Protein AF-A0A392QCA2-F1 (afdb_monomer)

InterPro domains:
  IPR023214 HAD superfamily [G3DSA:3.40.50.1000] (4-68)
  IPR036412 HAD-like superfamily [SSF56784] (12-61)

Organism: NCBI:txid97028

pLDDT: mean 72.06, std 10.73, range [44.97, 84.62]

Sequence (74 aa):
MFLTVTIEMYQIIYKSAMAMAGTDVSDCIAVGDSLHHDIKGANAAGIQSIFITGGIHATELGLHSFGEVADSSS

Foldseek 3Di:
DDEFDDDWDDLVVVVVRCVVVVHDLVPYEFEEADCVIGVVSCVVNVHHYHHDCPDPCVVVVVNPDDDDDPDPDD

Structure (mmCIF, N/CA/C/O backbone):
data_AF-A0A392QCA2-F1
#
_entry.id   AF-A0A392QCA2-F1
#
loop_
_atom_site.group_PDB
_atom_site.id
_atom_site.type_symbol
_atom_site.label_atom_id
_atom_site.label_alt_id
_atom_site.label_comp_id
_atom_site.label_asym_id
_atom_site.label_entity_id
_atom_site.label_seq_id
_atom_site.pdbx_PDB_ins_code
_atom_site.Cartn_x
_atom_site.Cartn_y
_atom_site.Cartn_z
_atom_site.occupancy
_atom_site.B_iso_or_equiv
_atom_site.auth_seq_id
_atom_site.auth_comp_id
_atom_site.auth_asym_id
_atom_site.auth_atom_id
_atom_site.pdbx_PDB_model_num
ATOM 1 N N . MET A 1 1 ? -9.992 11.737 -1.176 1.00 48.03 1 MET A N 1
ATOM 2 C CA . MET A 1 1 ? -9.034 10.642 -1.416 1.00 48.03 1 MET A CA 1
ATOM 3 C C . MET A 1 1 ? -7.666 11.141 -0.995 1.00 48.03 1 MET A C 1
ATOM 5 O O . MET A 1 1 ? -7.079 11.943 -1.711 1.00 48.03 1 MET A O 1
ATOM 9 N N . PHE A 1 2 ? -7.234 10.789 0.216 1.00 45.28 2 PHE A N 1
ATOM 10 C CA . PHE A 1 2 ? -5.896 11.123 0.702 1.00 45.28 2 PHE A CA 1
ATOM 11 C C . PHE A 1 2 ? -4.962 9.972 0.323 1.00 45.28 2 PHE A C 1
ATOM 13 O O . PHE A 1 2 ? -5.185 8.825 0.697 1.00 45.28 2 PHE A O 1
ATOM 20 N N . LEU A 1 3 ? -3.954 10.280 -0.489 1.00 44.97 3 LEU A N 1
ATOM 21 C CA . LEU A 1 3 ? -2.903 9.351 -0.887 1.00 44.97 3 LEU A CA 1
ATOM 22 C C . LEU A 1 3 ? -1.843 9.343 0.223 1.00 44.97 3 LEU A C 1
ATOM 24 O O . LEU A 1 3 ? -1.170 10.354 0.417 1.00 44.97 3 LEU A O 1
ATOM 28 N N . THR A 1 4 ? -1.704 8.238 0.960 1.00 51.22 4 THR A N 1
ATOM 29 C CA . THR A 1 4 ? -0.654 8.082 1.982 1.00 51.22 4 THR A CA 1
ATOM 30 C C . THR A 1 4 ? 0.531 7.282 1.439 1.00 51.22 4 THR A C 1
ATOM 32 O O . THR A 1 4 ? 0.374 6.278 0.750 1.00 51.22 4 THR A O 1
ATOM 35 N N . VAL A 1 5 ? 1.716 7.799 1.774 1.00 49.28 5 VAL A N 1
ATOM 36 C CA . VAL A 1 5 ? 3.077 7.424 1.368 1.00 49.28 5 VAL A CA 1
ATOM 37 C C . VAL A 1 5 ? 3.529 6.062 1.917 1.00 49.28 5 VAL A C 1
ATOM 39 O O . VAL A 1 5 ? 3.243 5.708 3.059 1.00 49.28 5 VAL A O 1
ATOM 42 N N . THR A 1 6 ? 4.306 5.351 1.098 1.00 52.44 6 THR A N 1
ATOM 43 C CA . THR A 1 6 ? 5.050 4.111 1.373 1.00 52.44 6 THR A CA 1
ATOM 44 C C . THR A 1 6 ? 6.188 4.304 2.364 1.00 52.44 6 THR A C 1
ATOM 46 O O . THR A 1 6 ? 7.131 5.031 2.047 1.00 52.44 6 THR A O 1
ATOM 49 N N . ILE A 1 7 ? 6.170 3.606 3.508 1.00 47.72 7 ILE A N 1
ATOM 50 C CA . ILE A 1 7 ? 7.395 3.289 4.263 1.00 47.72 7 ILE A CA 1
ATOM 51 C C . ILE A 1 7 ? 7.256 1.915 4.957 1.00 47.72 7 ILE A C 1
ATOM 53 O O . ILE A 1 7 ? 6.243 1.602 5.579 1.00 47.72 7 ILE A O 1
ATOM 57 N N . GLU A 1 8 ? 8.317 1.127 4.814 1.00 54.22 8 GLU A N 1
ATOM 58 C CA . GLU A 1 8 ? 8.552 -0.289 5.121 1.00 54.22 8 GLU A CA 1
ATOM 59 C C . GLU A 1 8 ? 8.010 -0.918 6.433 1.00 54.22 8 GLU A C 1
ATOM 61 O O . GLU A 1 8 ? 8.107 -0.393 7.540 1.00 54.22 8 GLU A O 1
ATOM 66 N N . MET A 1 9 ? 7.599 -2.181 6.264 1.00 53.50 9 MET A N 1
ATOM 67 C CA . MET A 1 9 ? 7.627 -3.335 7.180 1.00 53.50 9 MET A CA 1
ATOM 68 C C . MET A 1 9 ? 6.752 -3.379 8.447 1.00 53.50 9 MET A C 1
ATOM 70 O O . MET A 1 9 ? 6.533 -4.482 8.953 1.00 53.50 9 MET A O 1
ATOM 74 N N 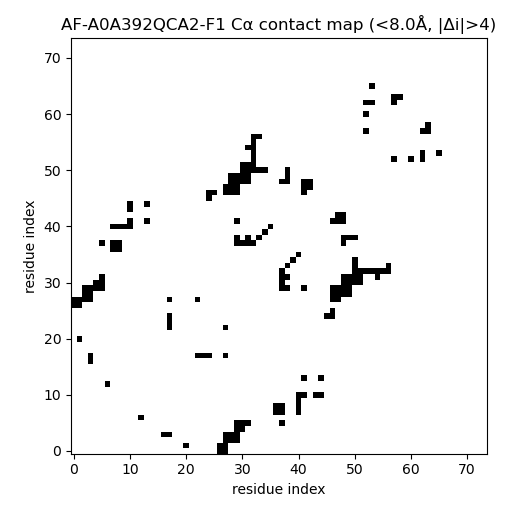. TYR A 1 10 ? 6.174 -2.278 8.946 1.00 62.41 10 TYR A N 1
ATOM 75 C CA . TYR A 1 10 ? 5.435 -2.338 10.222 1.00 62.41 10 TYR A CA 1
ATOM 76 C C . TYR A 1 10 ? 4.051 -1.682 10.221 1.00 62.41 10 TYR A C 1
ATOM 78 O O . TYR A 1 10 ? 3.884 -0.495 9.964 1.00 62.41 10 TYR A O 1
ATOM 86 N N . GLN A 1 11 ? 3.054 -2.463 10.657 1.00 66.94 11 GLN A N 1
ATOM 87 C CA . GLN A 1 11 ? 1.648 -2.085 10.890 1.00 66.94 11 GLN A CA 1
ATOM 88 C C . GLN A 1 11 ? 1.498 -0.781 11.702 1.00 66.94 11 GLN A C 1
ATOM 90 O O . GLN A 1 11 ? 0.532 -0.037 11.535 1.00 66.94 11 GLN A O 1
ATOM 95 N N . ILE A 1 12 ? 2.470 -0.492 12.573 1.00 74.38 12 ILE A N 1
ATOM 96 C CA . ILE A 1 12 ? 2.498 0.722 13.389 1.00 74.38 12 ILE A CA 1
ATOM 97 C C . ILE A 1 12 ? 2.662 1.993 12.551 1.00 74.38 12 ILE A C 1
ATOM 99 O O . ILE A 1 12 ? 2.079 3.015 12.889 1.00 74.38 12 ILE A O 1
ATOM 103 N N . ILE A 1 13 ? 3.372 1.916 11.426 1.00 75.19 13 ILE A N 1
ATOM 104 C CA . ILE A 1 13 ? 3.639 3.058 10.549 1.00 75.19 13 ILE A CA 1
ATOM 105 C C . ILE A 1 13 ? 2.361 3.475 9.833 1.00 75.19 13 ILE A C 1
ATOM 107 O O . ILE A 1 13 ? 2.039 4.658 9.811 1.00 75.19 13 ILE A O 1
ATOM 111 N N . TYR A 1 14 ? 1.579 2.511 9.34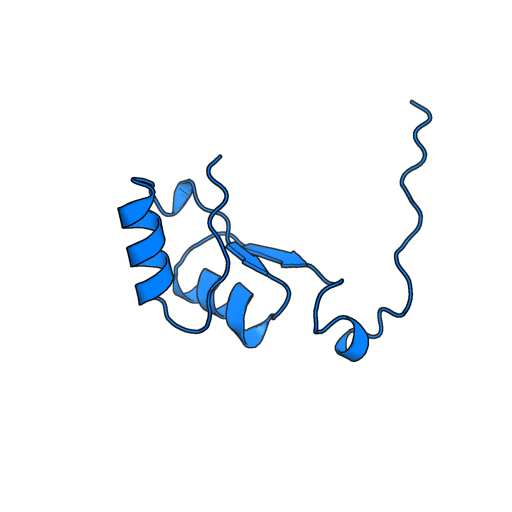3 1.00 72.81 14 TYR A N 1
ATOM 112 C CA . TYR A 1 14 ? 0.266 2.784 8.762 1.00 72.81 14 TYR A CA 1
ATOM 113 C C . TYR A 1 14 ? -0.656 3.481 9.768 1.00 72.81 14 TYR A C 1
ATOM 115 O O . TYR A 1 14 ? -1.271 4.494 9.445 1.00 72.81 14 TYR A O 1
ATOM 123 N N . LYS A 1 15 ? -0.700 2.999 11.018 1.00 76.50 15 LYS A N 1
ATOM 124 C CA . LYS A 1 15 ? -1.491 3.634 12.086 1.00 76.50 15 LYS A CA 1
ATOM 125 C C . LYS A 1 15 ? -1.016 5.052 12.394 1.00 76.50 15 LYS A C 1
ATOM 127 O O . LYS A 1 15 ? -1.843 5.947 12.534 1.00 76.50 15 LYS A O 1
ATOM 132 N N . SER A 1 16 ? 0.296 5.270 12.464 1.00 81.06 16 SER A N 1
ATOM 133 C CA . SER A 1 16 ? 0.872 6.602 12.663 1.00 81.06 16 SER A CA 1
ATOM 134 C C . SER A 1 16 ? 0.564 7.540 11.497 1.00 81.06 16 SER A C 1
ATOM 136 O O . SER A 1 16 ? 0.169 8.677 11.732 1.00 81.06 16 SER A O 1
ATOM 138 N N . ALA A 1 17 ? 0.683 7.074 10.253 1.00 75.62 17 ALA A N 1
ATOM 139 C CA . ALA A 1 17 ? 0.371 7.863 9.066 1.00 75.62 17 ALA A CA 1
ATOM 140 C C . ALA A 1 17 ? -1.109 8.269 9.022 1.00 75.62 17 ALA A C 1
ATOM 142 O O . ALA A 1 17 ? -1.411 9.440 8.805 1.00 75.62 17 ALA A O 1
ATOM 143 N N . MET A 1 18 ? -2.024 7.342 9.321 1.00 77.38 18 MET A N 1
ATOM 144 C CA . MET A 1 18 ? -3.461 7.628 9.408 1.00 77.38 18 MET A CA 1
ATOM 145 C C . MET A 1 18 ? -3.789 8.629 10.519 1.00 77.38 18 MET A C 1
ATOM 147 O O . MET A 1 18 ? -4.546 9.572 10.293 1.00 77.38 18 MET A O 1
ATOM 151 N N . ALA A 1 19 ? -3.163 8.485 11.692 1.00 81.44 19 ALA A N 1
ATOM 152 C CA . ALA A 1 19 ? -3.316 9.437 12.789 1.00 81.44 19 ALA A CA 1
ATOM 153 C C . ALA A 1 19 ? -2.808 10.842 12.420 1.00 81.44 19 ALA A C 1
ATOM 155 O O . ALA A 1 19 ? -3.457 11.829 12.758 1.00 81.44 19 ALA A O 1
ATOM 156 N N . MET A 1 20 ? -1.685 10.947 11.700 1.00 81.12 20 MET A N 1
ATOM 157 C CA . MET A 1 20 ? -1.162 12.232 11.215 1.00 81.12 20 MET A CA 1
ATOM 158 C C . MET A 1 20 ? -2.057 12.862 10.143 1.00 81.12 20 MET A C 1
ATOM 160 O O . MET A 1 20 ? -2.231 14.077 10.128 1.00 81.12 20 MET A O 1
ATOM 164 N N . ALA A 1 21 ? -2.622 12.045 9.254 1.00 77.19 21 ALA A N 1
ATOM 165 C CA . ALA A 1 21 ? -3.513 12.498 8.191 1.00 77.19 21 ALA A CA 1
ATOM 166 C C . ALA A 1 21 ? -4.959 12.744 8.670 1.00 77.19 21 ALA A C 1
ATOM 168 O O . ALA A 1 21 ? -5.750 13.316 7.925 1.00 77.19 21 ALA A O 1
ATOM 169 N N . GLY A 1 22 ? -5.311 12.334 9.896 1.00 81.56 22 GLY A N 1
ATOM 170 C CA . GLY A 1 22 ? -6.659 12.488 10.450 1.00 81.56 22 GLY A CA 1
ATOM 171 C C . GLY A 1 22 ? -7.717 11.693 9.682 1.00 81.56 22 GLY A C 1
ATOM 172 O O . GLY A 1 22 ? -8.831 12.176 9.498 1.00 81.56 22 GLY A O 1
ATOM 173 N N . THR A 1 23 ? -7.359 10.504 9.194 1.00 78.50 23 THR A N 1
ATOM 174 C CA . THR A 1 23 ? -8.188 9.694 8.289 1.00 78.50 23 THR A CA 1
ATOM 175 C C . THR A 1 23 ? -8.341 8.259 8.793 1.00 78.50 23 THR A C 1
ATOM 177 O O . THR A 1 23 ? -7.526 7.786 9.589 1.00 78.50 23 THR A O 1
ATOM 180 N N . ASP A 1 24 ? -9.395 7.576 8.345 1.00 80.56 24 ASP A N 1
ATO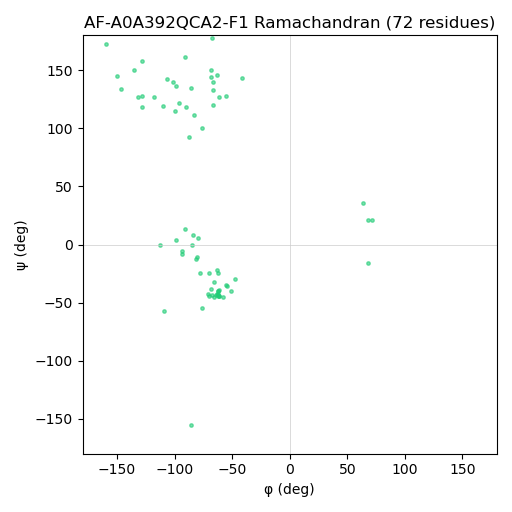M 181 C CA . ASP A 1 24 ? -9.654 6.173 8.665 1.00 80.56 24 ASP A CA 1
ATOM 182 C C . ASP A 1 24 ? -9.016 5.231 7.626 1.00 80.56 24 ASP A C 1
ATOM 184 O O . ASP A 1 24 ? -8.712 5.623 6.496 1.00 80.56 24 ASP A O 1
ATOM 188 N N . VAL A 1 25 ? -8.856 3.958 7.994 1.00 73.94 25 VAL A N 1
ATOM 189 C CA . VAL A 1 25 ? -8.443 2.875 7.089 1.00 73.94 25 VAL A CA 1
ATOM 190 C C . VAL A 1 25 ? -9.303 2.836 5.828 1.00 73.94 25 VAL A C 1
ATOM 192 O O . VAL A 1 25 ? -8.766 2.613 4.743 1.00 73.94 25 VAL A O 1
ATOM 195 N N . SER A 1 26 ? -10.618 3.055 5.949 1.00 79.69 26 SER A N 1
ATOM 196 C CA . SER A 1 26 ? -11.543 2.988 4.809 1.00 79.69 26 SER A CA 1
ATOM 197 C C . SER A 1 26 ? -11.247 4.018 3.718 1.00 79.69 26 SER A C 1
ATOM 199 O O . SER A 1 26 ? -11.592 3.796 2.559 1.00 79.69 26 SER A O 1
ATOM 201 N N . ASP A 1 27 ? -10.588 5.118 4.081 1.00 81.56 27 ASP A N 1
ATOM 202 C CA . ASP A 1 27 ? -10.253 6.227 3.188 1.00 81.56 27 ASP A CA 1
ATOM 203 C C . ASP A 1 27 ? -8.807 6.161 2.668 1.00 81.56 27 ASP A C 1
ATOM 205 O O . ASP A 1 27 ? -8.358 7.062 1.950 1.00 81.56 27 ASP A O 1
ATOM 209 N N . CYS A 1 28 ? -8.080 5.094 3.015 1.00 78.12 28 CYS A N 1
ATOM 210 C CA . CYS A 1 28 ? -6.678 4.903 2.678 1.00 78.12 28 CYS A CA 1
ATOM 211 C C . CYS A 1 28 ? -6.477 3.850 1.586 1.00 78.12 28 CYS A C 1
ATOM 213 O O . CYS A 1 28 ? -7.104 2.788 1.574 1.00 78.12 28 CYS A O 1
ATOM 215 N N . ILE A 1 29 ? -5.510 4.122 0.710 1.00 82.62 29 ILE A N 1
ATOM 216 C CA . ILE A 1 29 ? -4.961 3.149 -0.232 1.00 82.62 29 ILE A CA 1
ATOM 217 C C . ILE A 1 29 ? -3.439 3.168 -0.090 1.00 82.62 29 ILE A C 1
ATOM 219 O O . ILE A 1 29 ? -2.824 4.232 -0.166 1.00 82.62 29 ILE A O 1
ATOM 223 N N . ALA A 1 30 ? -2.843 1.996 0.110 1.00 82.19 30 ALA A N 1
ATOM 224 C CA . ALA A 1 30 ? -1.401 1.792 0.065 1.00 82.19 30 ALA A CA 1
ATOM 225 C C . ALA A 1 30 ? -0.960 1.546 -1.384 1.00 82.19 30 ALA A C 1
ATOM 227 O O . ALA A 1 30 ? -1.586 0.770 -2.098 1.00 82.19 30 ALA A O 1
ATOM 228 N N . VAL A 1 31 ? 0.114 2.178 -1.840 1.00 83.25 31 VAL A N 1
ATOM 229 C CA . VAL A 1 31 ? 0.584 2.048 -3.227 1.00 83.25 31 VAL A CA 1
ATOM 230 C C . VAL A 1 31 ? 2.052 1.683 -3.201 1.00 83.25 31 VAL A C 1
ATOM 232 O O . VAL A 1 31 ? 2.810 2.497 -2.714 1.00 83.25 31 VAL A O 1
ATOM 235 N N . GLY A 1 32 ? 2.473 0.533 -3.720 1.00 78.75 32 GLY A N 1
ATOM 236 C CA . GLY A 1 32 ? 3.887 0.142 -3.674 1.00 78.75 32 GLY A CA 1
ATOM 237 C C . GLY A 1 32 ? 4.270 -0.909 -4.705 1.00 78.75 32 GLY A C 1
ATOM 238 O O . GLY A 1 32 ? 3.416 -1.434 -5.417 1.00 78.75 32 GLY A O 1
ATOM 239 N N . ASP A 1 33 ? 5.559 -1.195 -4.813 1.00 80.00 33 ASP A N 1
ATOM 240 C CA . ASP A 1 33 ? 6.160 -2.051 -5.838 1.00 80.00 33 ASP A CA 1
ATOM 241 C C . ASP A 1 33 ? 6.729 -3.363 -5.285 1.00 80.00 33 ASP A C 1
ATOM 243 O O . ASP A 1 33 ? 7.187 -4.213 -6.052 1.00 80.00 33 ASP A O 1
ATOM 247 N N . SER A 1 34 ? 6.637 -3.583 -3.970 1.00 76.88 34 SER A N 1
ATOM 248 C CA 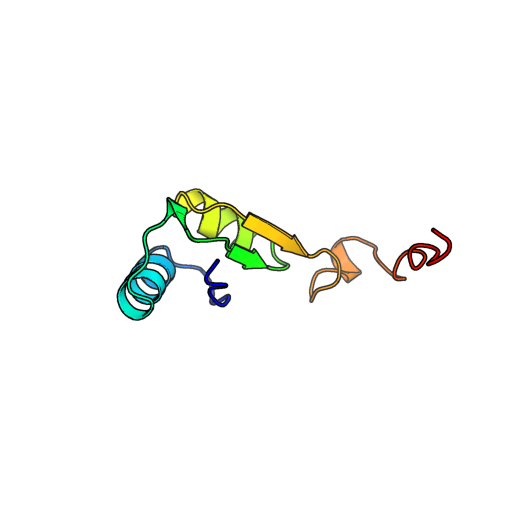. SER A 1 34 ? 7.000 -4.838 -3.319 1.00 76.88 34 SER A CA 1
ATOM 249 C C . SER A 1 34 ? 5.787 -5.599 -2.797 1.00 76.88 34 SER A C 1
ATOM 251 O O . SER A 1 34 ? 5.074 -5.177 -1.884 1.00 76.88 34 SER A O 1
ATOM 253 N N . LEU A 1 35 ? 5.589 -6.815 -3.318 1.00 77.19 35 LEU A N 1
ATOM 254 C CA . LEU A 1 35 ? 4.573 -7.737 -2.801 1.00 77.19 35 LEU A CA 1
ATOM 255 C C . LEU A 1 35 ? 4.835 -8.103 -1.334 1.00 77.19 35 LEU A C 1
ATOM 257 O O . LEU A 1 35 ? 3.904 -8.217 -0.534 1.00 77.19 35 LEU A O 1
ATOM 261 N N . HIS A 1 36 ? 6.106 -8.298 -0.977 1.00 74.62 36 HIS A N 1
ATOM 262 C CA . HIS A 1 36 ? 6.495 -8.765 0.349 1.00 74.62 36 HIS A CA 1
ATOM 263 C C . HIS A 1 36 ? 6.450 -7.668 1.413 1.00 74.62 36 HIS A C 1
ATOM 265 O O . HIS A 1 36 ? 6.285 -8.007 2.588 1.00 74.62 36 HIS A O 1
ATOM 271 N N . HIS A 1 37 ? 6.565 -6.395 1.026 1.00 72.31 37 HIS A N 1
ATOM 272 C CA . HIS A 1 37 ? 6.607 -5.274 1.968 1.00 72.31 37 HIS A CA 1
ATOM 273 C C . HIS A 1 37 ? 5.330 -4.439 1.916 1.00 72.31 37 HIS A C 1
ATOM 275 O O . HIS A 1 37 ? 4.629 -4.332 2.925 1.00 72.31 37 HIS A O 1
ATOM 281 N N . ASP A 1 38 ? 4.978 -3.915 0.744 1.00 76.00 38 ASP A N 1
ATOM 282 C CA . ASP A 1 38 ? 3.873 -2.969 0.605 1.00 76.00 38 ASP A CA 1
ATOM 283 C C . ASP A 1 38 ? 2.534 -3.692 0.675 1.00 76.00 38 ASP A C 1
ATOM 285 O O . ASP A 1 38 ? 1.706 -3.410 1.540 1.00 76.00 38 ASP A O 1
ATOM 289 N N . ILE A 1 39 ? 2.346 -4.702 -0.177 1.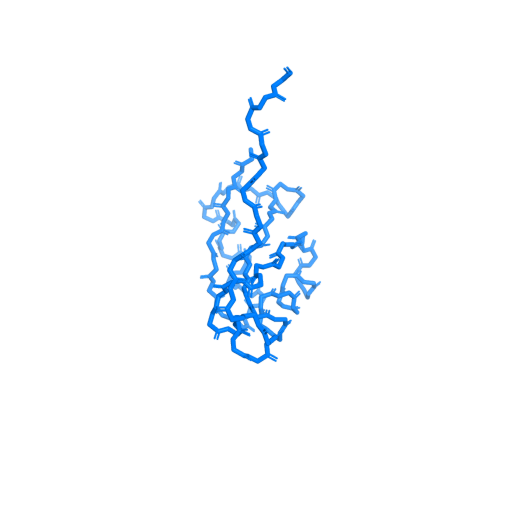00 80.75 39 ILE A N 1
ATOM 290 C CA . ILE A 1 39 ? 1.065 -5.412 -0.275 1.00 80.75 39 ILE A CA 1
ATOM 291 C C . ILE A 1 39 ? 0.818 -6.256 0.975 1.00 80.75 39 ILE A C 1
ATOM 293 O O . ILE A 1 39 ? -0.267 -6.224 1.560 1.00 80.75 39 ILE A O 1
ATOM 297 N N . LYS A 1 40 ? 1.839 -6.977 1.449 1.00 82.75 40 LYS A N 1
ATOM 298 C CA . LYS A 1 40 ? 1.743 -7.738 2.701 1.00 82.75 40 LYS A CA 1
ATOM 299 C C . LYS A 1 40 ? 1.496 -6.828 3.909 1.00 82.75 40 LYS A C 1
ATOM 301 O O . LYS A 1 40 ? 0.696 -7.187 4.773 1.00 82.75 40 LYS A O 1
ATOM 306 N N . GLY A 1 41 ? 2.151 -5.667 3.968 1.00 79.44 41 GLY A N 1
ATOM 307 C CA . GLY A 1 41 ? 1.974 -4.683 5.036 1.00 79.44 41 GLY A CA 1
ATOM 308 C C . GLY A 1 41 ? 0.574 -4.070 5.042 1.00 79.44 41 GLY A C 1
ATOM 309 O O . GLY A 1 41 ? -0.067 -4.030 6.092 1.00 79.44 41 GLY A O 1
ATOM 310 N N . ALA A 1 42 ? 0.067 -3.676 3.872 1.00 79.50 42 ALA A N 1
ATOM 311 C CA . ALA A 1 42 ? -1.283 -3.151 3.700 1.00 79.50 42 ALA A CA 1
ATOM 312 C C . ALA A 1 42 ? -2.355 -4.183 4.083 1.00 79.50 42 ALA A C 1
ATOM 314 O O . ALA A 1 42 ? -3.257 -3.872 4.860 1.00 79.50 42 ALA A O 1
ATOM 315 N N . ASN A 1 43 ? -2.197 -5.440 3.649 1.00 84.19 43 ASN A N 1
ATOM 316 C CA . ASN A 1 43 ? -3.096 -6.535 4.023 1.00 84.19 43 ASN A CA 1
ATOM 317 C C . ASN A 1 43 ? -3.095 -6.783 5.537 1.00 84.19 43 ASN A C 1
ATOM 319 O O . ASN A 1 43 ? -4.158 -6.906 6.143 1.00 84.19 43 ASN A O 1
ATOM 323 N N . ALA A 1 44 ? -1.916 -6.803 6.170 1.00 83.31 44 ALA A N 1
ATOM 324 C CA . ALA A 1 44 ? -1.803 -6.914 7.625 1.00 83.31 44 ALA A CA 1
ATOM 325 C C . ALA A 1 44 ? -2.420 -5.710 8.359 1.00 83.31 44 ALA A C 1
ATOM 327 O O . ALA A 1 44 ? -2.774 -5.822 9.533 1.00 83.31 44 ALA A O 1
ATOM 328 N N . ALA A 1 45 ? -2.546 -4.568 7.677 1.00 78.69 45 ALA A N 1
ATOM 329 C CA . ALA A 1 45 ? -3.175 -3.367 8.196 1.00 78.69 45 ALA A CA 1
ATOM 330 C C . ALA A 1 45 ? -4.662 -3.203 7.873 1.00 78.69 45 ALA A C 1
ATOM 332 O O . ALA A 1 45 ? -5.277 -2.284 8.412 1.00 78.69 45 ALA A O 1
ATOM 333 N N . GLY A 1 46 ? -5.242 -4.091 7.061 1.00 83.62 46 GLY A N 1
ATOM 334 C CA . GLY A 1 46 ? -6.628 -3.980 6.607 1.00 83.62 46 GLY A CA 1
ATOM 335 C C . GLY A 1 46 ? -6.856 -2.850 5.598 1.00 83.62 46 GLY A C 1
ATOM 336 O O . GLY A 1 46 ? -7.985 -2.396 5.455 1.00 83.62 46 GLY A O 1
ATOM 337 N N . ILE A 1 47 ? -5.801 -2.383 4.924 1.00 83.56 47 ILE A N 1
ATOM 338 C CA . ILE A 1 47 ? -5.836 -1.250 3.991 1.00 83.56 47 ILE A CA 1
ATOM 339 C C . ILE A 1 47 ? -5.854 -1.782 2.554 1.00 83.56 47 ILE A C 1
ATOM 341 O O . ILE A 1 47 ? -5.148 -2.736 2.223 1.00 83.56 47 ILE A O 1
ATOM 345 N N . GLN A 1 48 ? -6.651 -1.154 1.686 1.00 84.62 48 GLN A N 1
ATOM 346 C CA . GLN A 1 48 ? -6.661 -1.460 0.252 1.00 84.62 48 GLN A CA 1
ATOM 347 C C . GLN A 1 48 ? -5.298 -1.144 -0.370 1.00 84.62 48 GLN A C 1
ATOM 349 O O . GLN A 1 48 ? -4.641 -0.190 0.043 1.00 84.62 48 GLN A O 1
ATOM 354 N N . SER A 1 49 ? -4.862 -1.911 -1.370 1.00 84.38 49 SER A N 1
ATOM 355 C CA . SER A 1 49 ? -3.536 -1.710 -1.958 1.00 84.38 49 SER A CA 1
ATOM 356 C C . SER A 1 49 ? -3.505 -1.739 -3.481 1.00 84.38 49 SER A C 1
ATOM 358 O O . SER A 1 49 ? -4.305 -2.411 -4.129 1.00 84.38 49 SER A O 1
ATOM 360 N N . ILE A 1 50 ? -2.561 -0.984 -4.042 1.00 84.25 50 ILE A N 1
ATOM 361 C CA . ILE A 1 50 ? -2.220 -0.936 -5.461 1.00 84.25 50 ILE A CA 1
ATOM 362 C C . ILE A 1 50 ? -0.772 -1.393 -5.605 1.00 84.25 50 ILE A C 1
ATOM 364 O O . ILE A 1 50 ? 0.128 -0.846 -4.967 1.00 84.25 50 ILE A O 1
ATOM 368 N N . PHE A 1 51 ? -0.562 -2.380 -6.471 1.00 84.56 51 PHE A N 1
ATOM 369 C CA . PHE A 1 51 ? 0.761 -2.875 -6.818 1.00 84.56 51 PHE A CA 1
ATOM 370 C C . PHE A 1 51 ? 1.261 -2.211 -8.102 1.00 84.56 51 PHE A C 1
ATOM 372 O O . PHE A 1 51 ? 0.615 -2.318 -9.146 1.00 84.56 51 PHE A O 1
ATOM 379 N N . ILE A 1 52 ? 2.409 -1.540 -8.034 1.00 80.06 52 ILE A N 1
ATOM 380 C CA . ILE A 1 52 ? 3.065 -0.927 -9.188 1.00 80.06 52 ILE A CA 1
ATOM 381 C C . ILE A 1 52 ? 4.180 -1.848 -9.666 1.00 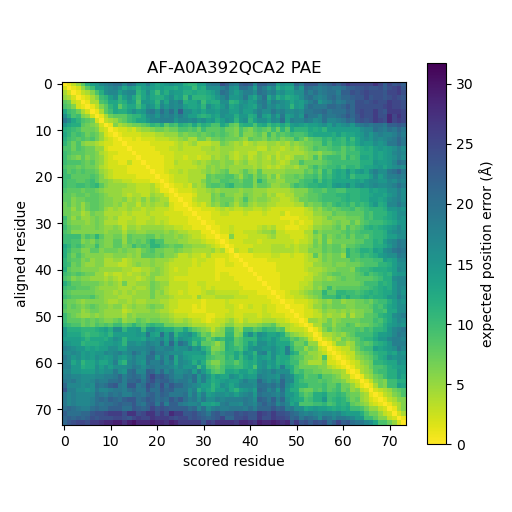80.06 52 ILE A C 1
ATOM 383 O O . ILE A 1 52 ? 5.184 -2.049 -8.996 1.00 80.06 52 ILE A O 1
ATOM 387 N N . THR A 1 53 ? 4.031 -2.371 -10.877 1.00 74.06 53 THR A N 1
ATOM 388 C CA . THR A 1 53 ? 4.966 -3.354 -11.432 1.00 74.06 53 THR A CA 1
ATOM 389 C C . THR A 1 53 ? 6.239 -2.733 -12.027 1.00 74.06 53 THR A C 1
ATOM 391 O O . THR A 1 53 ? 7.196 -3.444 -12.307 1.00 74.06 53 THR A O 1
ATOM 394 N N . GLY A 1 54 ? 6.268 -1.411 -12.220 1.00 68.75 54 GLY A N 1
ATOM 395 C CA . GLY A 1 54 ? 7.394 -0.668 -12.805 1.00 68.75 54 GLY A CA 1
ATOM 396 C C . GLY A 1 54 ? 8.431 -0.139 -11.805 1.00 68.75 54 GLY A C 1
ATOM 397 O O . GLY A 1 54 ? 9.209 0.737 -12.174 1.00 68.75 54 GLY A O 1
ATOM 398 N N . GLY A 1 55 ? 8.402 -0.592 -10.548 1.00 68.25 55 GLY A N 1
ATOM 399 C CA . GLY A 1 55 ? 9.327 -0.157 -9.494 1.00 68.25 55 GLY A CA 1
ATOM 400 C C . GLY A 1 55 ? 10.653 -0.927 -9.459 1.00 68.25 55 GLY A C 1
ATOM 401 O O . GLY A 1 55 ? 11.089 -1.499 -10.455 1.00 68.25 55 GLY A O 1
ATOM 402 N N . ILE A 1 56 ? 11.303 -0.962 -8.298 1.00 66.31 56 ILE A N 1
ATOM 403 C CA . ILE A 1 56 ? 12.598 -1.615 -8.043 1.00 66.31 56 ILE A CA 1
ATOM 404 C C . ILE A 1 56 ? 12.563 -3.095 -8.457 1.00 66.31 56 ILE A C 1
ATOM 406 O O . ILE A 1 56 ? 13.530 -3.596 -9.032 1.00 66.31 56 ILE A O 1
ATOM 410 N N . HIS A 1 57 ? 11.423 -3.764 -8.267 1.00 63.22 57 HIS A N 1
ATOM 411 C CA . HIS A 1 57 ? 11.219 -5.160 -8.658 1.00 63.22 57 HIS A CA 1
ATOM 412 C C . HIS A 1 57 ? 10.816 -5.378 -10.128 1.00 63.22 57 HIS A C 1
ATOM 414 O O . HIS A 1 57 ? 10.522 -6.508 -10.520 1.00 63.22 57 HIS A O 1
ATOM 420 N N . ALA A 1 58 ? 10.831 -4.347 -10.982 1.00 62.62 58 ALA A N 1
ATOM 421 C CA . ALA A 1 58 ? 10.524 -4.498 -12.410 1.00 62.62 58 ALA A CA 1
ATOM 422 C C . ALA A 1 58 ? 11.420 -5.550 -13.089 1.00 62.62 58 ALA A C 1
ATOM 424 O O . ALA A 1 58 ? 10.956 -6.315 -13.934 1.00 62.62 58 ALA A O 1
ATOM 425 N N . THR A 1 59 ? 12.683 -5.646 -12.661 1.00 59.81 59 THR A N 1
ATOM 426 C CA . THR A 1 59 ? 13.629 -6.655 -13.163 1.00 59.81 59 THR A CA 1
ATOM 427 C C . THR A 1 59 ? 13.231 -8.071 -12.735 1.00 59.81 59 THR A C 1
ATOM 429 O O . THR A 1 59 ? 13.253 -8.981 -13.559 1.00 59.81 59 THR A O 1
ATOM 432 N N . GLU A 1 60 ? 12.820 -8.275 -11.479 1.00 63.84 60 GLU A N 1
ATOM 433 C CA . GLU A 1 60 ? 12.357 -9.586 -10.991 1.00 63.84 60 GLU A CA 1
ATOM 434 C C . GLU A 1 60 ? 11.010 -10.009 -11.589 1.00 63.84 60 GLU A C 1
ATOM 436 O O . GLU A 1 60 ? 10.740 -11.203 -11.706 1.00 63.84 60 GLU A O 1
ATOM 441 N N . LEU A 1 61 ? 10.188 -9.051 -12.022 1.00 64.44 61 LEU A N 1
ATOM 442 C CA . LEU A 1 61 ? 8.945 -9.305 -12.753 1.00 64.44 61 LEU A CA 1
ATOM 443 C C . LEU A 1 61 ? 9.148 -9.479 -14.270 1.00 64.44 61 LEU A C 1
ATOM 445 O O . LEU A 1 61 ? 8.174 -9.706 -14.985 1.00 64.44 61 LEU A O 1
ATOM 449 N N . GLY A 1 62 ? 10.384 -9.379 -14.777 1.00 62.38 62 GLY A N 1
ATOM 450 C CA . GLY A 1 62 ? 10.688 -9.497 -16.209 1.00 62.38 62 GLY A CA 1
ATOM 451 C C . GLY A 1 62 ? 10.142 -8.345 -17.061 1.00 62.38 62 GLY A C 1
ATOM 452 O O . GLY A 1 62 ? 9.962 -8.492 -18.271 1.00 62.38 62 GLY A O 1
ATOM 453 N N . LEU A 1 63 ? 9.853 -7.196 -16.447 1.00 69.38 63 LEU A N 1
ATOM 454 C CA . LEU A 1 63 ? 9.351 -6.008 -17.128 1.00 69.38 63 LEU A CA 1
ATOM 455 C C . LEU A 1 63 ? 10.527 -5.175 -17.636 1.00 69.38 63 LEU A C 1
ATOM 457 O O . LEU A 1 63 ? 11.082 -4.336 -16.933 1.00 69.38 63 LEU A O 1
ATOM 461 N N . HIS A 1 64 ? 10.911 -5.427 -18.887 1.00 63.47 64 HIS A N 1
ATOM 462 C CA . HIS A 1 64 ? 12.023 -4.742 -19.557 1.00 63.47 64 HIS A CA 1
ATOM 463 C C . HIS A 1 64 ? 11.591 -3.524 -20.386 1.00 63.47 64 HIS A C 1
ATOM 465 O O . HIS A 1 64 ? 12.433 -2.772 -20.876 1.00 63.47 64 HIS A O 1
ATOM 471 N N . SER A 1 65 ? 10.285 -3.325 -20.550 1.00 63.62 65 SER A N 1
ATOM 472 C CA . SER A 1 65 ? 9.696 -2.216 -21.295 1.00 63.62 65 SER A CA 1
ATOM 473 C C . SER A 1 65 ? 8.333 -1.864 -20.712 1.00 63.62 65 SER A C 1
ATOM 475 O O . SER A 1 65 ? 7.588 -2.748 -20.287 1.00 63.62 65 SER A O 1
ATOM 477 N N . PHE A 1 66 ? 7.987 -0.578 -20.723 1.00 68.31 66 PHE A N 1
ATOM 478 C CA . PHE A 1 66 ? 6.613 -0.156 -20.466 1.00 68.31 66 PHE A CA 1
ATOM 479 C C . PHE A 1 66 ? 5.706 -0.594 -21.626 1.00 68.31 66 PHE A C 1
ATOM 481 O O . PHE A 1 66 ? 6.169 -0.736 -22.759 1.00 68.31 66 PHE A O 1
ATOM 488 N N . GLY A 1 67 ? 4.429 -0.848 -21.327 1.00 69.06 67 GLY A N 1
ATOM 489 C CA . GLY A 1 67 ? 3.420 -1.151 -22.344 1.00 69.06 67 GLY A CA 1
ATOM 490 C C . GLY A 1 67 ? 3.110 0.050 -23.242 1.00 69.06 67 GLY A C 1
ATOM 491 O O . GLY A 1 67 ? 3.642 1.145 -23.052 1.00 69.06 67 GLY A O 1
ATOM 492 N N . GLU A 1 68 ? 2.235 -0.153 -24.222 1.00 75.19 68 GLU A N 1
ATOM 493 C CA . GLU A 1 68 ? 1.815 0.914 -25.131 1.00 75.19 68 GLU A CA 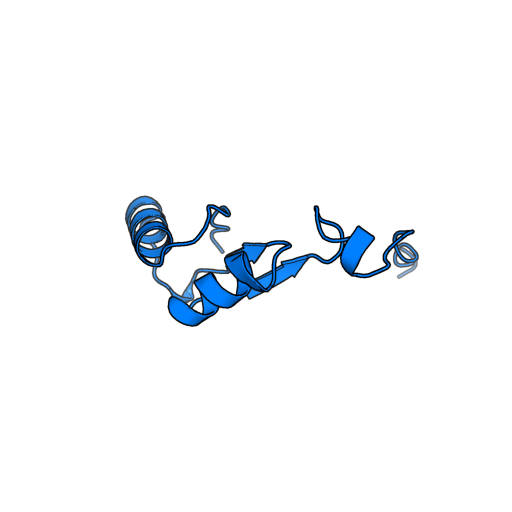1
ATOM 494 C C . GLU A 1 68 ? 1.001 1.986 -24.393 1.00 75.19 68 GLU A C 1
ATOM 496 O O . GLU A 1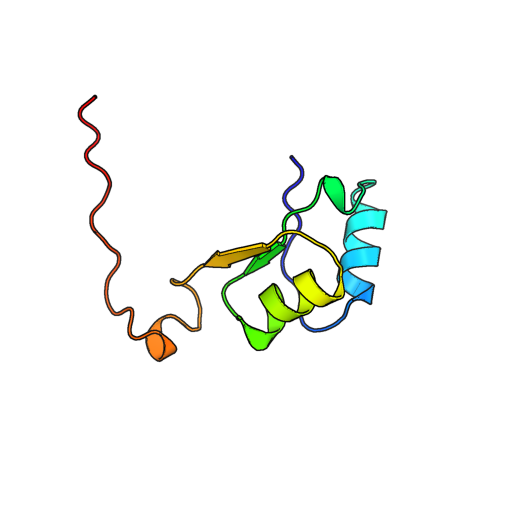 68 ? 0.179 1.687 -23.522 1.00 75.19 68 GLU A O 1
ATOM 501 N N . VAL A 1 69 ? 1.247 3.254 -24.732 1.00 76.62 69 VAL A N 1
ATOM 502 C CA . VAL A 1 69 ? 0.450 4.373 -24.222 1.00 76.62 69 VAL A CA 1
ATOM 503 C C . VAL A 1 69 ? -0.956 4.241 -24.797 1.00 76.62 69 VAL A C 1
ATOM 505 O O . VAL A 1 69 ? -1.108 4.007 -25.993 1.00 76.62 69 VAL A O 1
ATOM 508 N N . ALA A 1 70 ? -1.976 4.387 -23.949 1.00 75.75 70 ALA A N 1
ATOM 509 C CA . ALA A 1 70 ? -3.361 4.361 -24.402 1.00 75.75 70 ALA A CA 1
ATOM 510 C C . ALA A 1 70 ? -3.572 5.416 -25.497 1.00 75.75 70 ALA A C 1
ATOM 512 O O . ALA A 1 70 ? -3.213 6.582 -25.310 1.00 75.75 70 ALA A O 1
ATOM 513 N N . ASP A 1 71 ? -4.137 4.992 -26.629 1.00 74.31 71 ASP A N 1
ATOM 514 C CA . ASP A 1 71 ? -4.405 5.893 -27.742 1.00 74.31 71 ASP A CA 1
ATOM 515 C C . ASP A 1 71 ? -5.388 6.979 -27.287 1.00 74.31 71 ASP A C 1
ATOM 517 O O . ASP A 1 71 ? -6.442 6.697 -26.714 1.00 74.31 71 ASP A O 1
ATOM 521 N N . SER A 1 72 ? -5.010 8.239 -27.490 1.00 74.06 72 SER A N 1
ATOM 522 C CA . SER A 1 72 ? -5.778 9.401 -27.031 1.00 74.06 72 SER A CA 1
ATOM 523 C C . SER A 1 72 ? -6.958 9.743 -27.945 1.00 74.06 72 SER A C 1
ATOM 525 O O . SER A 1 72 ? -7.604 10.775 -27.758 1.00 74.06 72 SER A O 1
ATOM 527 N N . SER A 1 73 ? -7.228 8.920 -28.959 1.00 66.81 73 SER A N 1
ATOM 528 C CA . SER A 1 73 ? -8.380 9.089 -29.835 1.00 66.81 73 SER A CA 1
ATOM 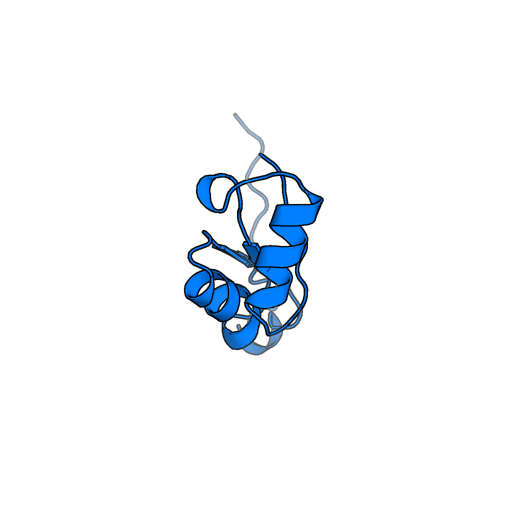529 C C . SER A 1 73 ? -9.661 8.623 -29.135 1.00 66.81 73 SER A C 1
ATOM 531 O O . SER A 1 73 ? -9.935 7.423 -29.056 1.00 66.81 73 SER A O 1
ATOM 533 N N . SER A 1 74 ? -10.416 9.598 -28.623 1.00 61.91 74 SER A N 1
ATOM 534 C CA . SER A 1 74 ? -11.824 9.467 -28.220 1.00 61.91 74 SER A CA 1
ATOM 535 C C . SER A 1 74 ? -12.744 9.129 -29.390 1.00 61.91 74 SER A C 1
ATOM 537 O O . SER A 1 74 ? -12.495 9.654 -30.501 1.00 61.91 74 SER A O 1
#

Radius of gyration: 14.7 Å; Cα contacts (8 Å, |Δi|>4): 97; chains: 1; bounding box: 26×22×43 Å

Solvent-accessible surface area (backbone atoms only — not comparable to full-atom values): 4649 Å² total; per-residue (Å²): 132,60,85,55,83,80,74,81,80,45,60,65,51,57,54,51,51,30,63,75,68,73,52,56,59,92,58,38,45,40,58,36,45,41,66,82,40,42,49,46,36,23,55,76,58,71,29,48,66,47,80,42,69,84,41,91,46,10,68,83,71,69,53,87,66,83,77,83,77,78,78,84,80,126

Nearest PDB structures (foldseek):
  3qgm-assembly1_B  TM=9.469E-01  e=1.583E-02  Archaeoglobus fulgidus
  4ift-assembly1_A  TM=7.654E-01  e=1.380E-02  Geobacillus stearothermophilus
  4o8c-assembly1_A  TM=7.639E-01  e=2.082E-02  Geobacillus stearothermophilus
  2c4n-assembly1_A  TM=7.690E-01  e=3.601E-02  Escherichia coli K-12
  4kn8-assembly1_A  TM=7.648E-01  e=2.738E-02  Geobacillus stearothermophilus

Mean predicted aligned error: 9.75 Å

Secondary structure (DSSP, 8-state):
---PPP--S-HHHHHHHHHHHT--GGG-EEEES-IIIIIHHHHHHT-EEEE-TTSGGGTTTT--S--PPPP---